Protein AF-A0A9P6Y2Z0-F1 (afdb_monomer_lite)

pLDDT: mean 91.96, std 9.75, range [43.62, 97.44]

Foldseek 3Di:
DLVVVCVVCQVVQCQLDPGHQDPVLSSQLVPDDPDDDDDDDPPNCPLSSVLSNLVSCVVVVVDDQVRDEAEDADDVRQVVSQVSSVVSCVSSVNPDHGGYDYDNPDDD

Structure (mmCIF, N/CA/C/O backbone):
data_AF-A0A9P6Y2Z0-F1
#
_entry.id   AF-A0A9P6Y2Z0-F1
#
loop_
_atom_site.group_PDB
_atom_site.id
_atom_site.type_symbol
_atom_site.label_atom_id
_atom_site.label_alt_id
_atom_site.label_comp_id
_atom_site.label_asym_id
_atom_site.label_entity_id
_atom_site.label_seq_id
_atom_site.pdbx_PDB_ins_code
_atom_site.Cartn_x
_atom_site.Cartn_y
_atom_site.Cartn_z
_atom_site.occupancy
_atom_site.B_iso_or_equiv
_atom_site.auth_seq_id
_atom_site.auth_comp_id
_atom_site.auth_asym_id
_atom_site.auth_atom_id
_atom_site.pdbx_PDB_model_num
ATOM 1 N N . MET A 1 1 ? -17.471 12.824 5.901 1.00 59.97 1 MET A N 1
ATOM 2 C CA . MET A 1 1 ? -17.408 11.426 5.408 1.00 59.97 1 MET A CA 1
ATOM 3 C C . MET A 1 1 ? -16.013 10.824 5.551 1.00 59.97 1 MET A C 1
ATOM 5 O O . MET A 1 1 ? -15.910 9.819 6.237 1.00 59.97 1 MET A O 1
ATOM 9 N N . ALA A 1 2 ? -14.948 11.450 5.026 1.00 71.75 2 ALA A N 1
ATOM 10 C CA . ALA A 1 2 ? -13.577 10.916 5.118 1.00 71.75 2 ALA A CA 1
ATOM 11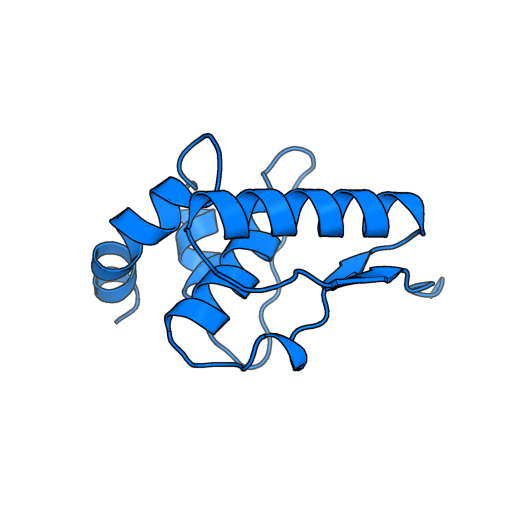 C C . ALA A 1 2 ? -13.099 10.620 6.557 1.00 71.75 2 ALA A C 1
ATOM 13 O O . ALA A 1 2 ? -12.517 9.572 6.804 1.00 71.75 2 ALA A O 1
ATOM 14 N N . THR A 1 3 ? -13.412 11.482 7.532 1.00 81.88 3 THR A N 1
ATOM 15 C CA . THR A 1 3 ? -13.008 11.286 8.939 1.00 81.88 3 THR A CA 1
ATOM 16 C C . THR A 1 3 ? -13.598 10.026 9.572 1.00 81.88 3 THR A C 1
ATOM 18 O O . THR A 1 3 ? -12.927 9.365 10.354 1.00 81.88 3 THR A O 1
ATOM 21 N N . ARG A 1 4 ? -14.839 9.659 9.220 1.00 91.31 4 ARG A N 1
ATOM 22 C CA . ARG A 1 4 ? -15.466 8.429 9.728 1.00 91.31 4 ARG A CA 1
ATOM 23 C C . ARG A 1 4 ? -14.800 7.197 9.123 1.00 91.31 4 ARG A C 1
ATOM 25 O O . ARG A 1 4 ? -14.536 6.245 9.845 1.00 91.31 4 ARG A O 1
ATOM 32 N N . GLU A 1 5 ? -14.500 7.242 7.827 1.00 93.62 5 GLU A N 1
ATOM 33 C CA . GLU A 1 5 ? -13.834 6.130 7.148 1.00 93.62 5 GLU A CA 1
ATOM 34 C C . GLU A 1 5 ? -12.417 5.898 7.680 1.00 93.62 5 GLU A C 1
ATOM 36 O O . GLU A 1 5 ? -12.029 4.754 7.869 1.00 93.62 5 GLU A O 1
ATOM 41 N N . LEU A 1 6 ? -11.674 6.960 8.021 1.00 93.81 6 LEU A N 1
ATOM 42 C CA . LEU A 1 6 ? -10.358 6.820 8.660 1.00 93.81 6 LEU A CA 1
ATOM 43 C C . LEU A 1 6 ? -10.424 6.008 9.955 1.00 93.81 6 LEU A C 1
ATOM 45 O O . LEU A 1 6 ? -9.555 5.177 10.195 1.00 93.81 6 LEU A O 1
ATOM 49 N N . VAL A 1 7 ? -11.452 6.237 10.777 1.00 94.75 7 VAL A N 1
ATOM 50 C CA . VAL A 1 7 ? -11.641 5.493 12.028 1.00 94.75 7 VAL A CA 1
ATOM 51 C C . VAL A 1 7 ? -11.993 4.034 11.735 1.00 94.75 7 VAL A C 1
ATOM 53 O O . VAL A 1 7 ? -11.400 3.139 12.325 1.00 94.75 7 VAL A O 1
ATOM 56 N N . LEU A 1 8 ? -12.906 3.785 10.791 1.00 94.75 8 LEU A N 1
ATOM 57 C CA . LEU A 1 8 ? -13.330 2.429 10.417 1.00 94.75 8 LEU A CA 1
ATOM 58 C C . LEU A 1 8 ? -12.220 1.610 9.748 1.00 94.75 8 LEU A C 1
ATOM 60 O O . LEU A 1 8 ? -12.196 0.388 9.866 1.00 94.75 8 LEU A O 1
ATOM 64 N N . ALA A 1 9 ? -11.323 2.264 9.015 1.00 95.62 9 ALA A N 1
ATOM 65 C CA . ALA A 1 9 ? -10.212 1.621 8.329 1.00 95.62 9 ALA A CA 1
ATOM 66 C C . ALA A 1 9 ? -8.953 1.507 9.204 1.00 95.62 9 ALA A C 1
ATOM 68 O O . ALA A 1 9 ? -8.000 0.852 8.792 1.00 95.62 9 ALA A O 1
ATOM 69 N N . LYS A 1 10 ? -8.918 2.126 10.393 1.00 95.00 10 LYS A N 1
ATOM 70 C CA . LYS A 1 10 ? -7.693 2.287 11.190 1.00 95.00 10 LYS A CA 1
ATOM 71 C C . LYS A 1 10 ? -6.983 0.960 11.469 1.00 95.00 10 LYS A C 1
ATOM 73 O O . LYS A 1 10 ? -5.816 0.813 11.123 1.00 95.00 10 LYS A O 1
ATOM 78 N N . ASP A 1 11 ? -7.699 -0.019 12.016 1.00 95.31 11 ASP A N 1
ATOM 79 C CA . ASP A 1 11 ? -7.123 -1.320 12.387 1.00 95.31 11 ASP A CA 1
ATOM 80 C C . ASP A 1 11 ? -6.605 -2.104 11.175 1.00 95.31 11 ASP A C 1
ATOM 82 O O . ASP A 1 11 ? -5.665 -2.896 11.273 1.00 95.31 11 ASP A O 1
ATOM 86 N N . PHE A 1 12 ? -7.217 -1.902 10.008 1.00 96.69 12 PHE A N 1
ATOM 87 C CA . PHE A 1 12 ? -6.726 -2.454 8.751 1.00 96.69 12 PHE A CA 1
ATOM 88 C C . PHE A 1 12 ? -5.437 -1.742 8.320 1.00 96.69 12 PHE A C 1
ATOM 90 O O . PHE A 1 12 ? -4.414 -2.389 8.099 1.00 96.69 12 PHE A O 1
ATOM 97 N N . LEU A 1 13 ? -5.464 -0.407 8.256 1.00 96.50 13 LEU A N 1
ATOM 98 C CA . LEU A 1 13 ? -4.354 0.417 7.774 1.00 96.50 13 LEU A CA 1
ATOM 99 C C . LEU A 1 13 ? -3.098 0.299 8.647 1.00 96.50 13 LEU A C 1
ATOM 101 O O . LEU A 1 13 ? -1.988 0.292 8.113 1.00 96.50 13 LEU A O 1
ATOM 105 N N . ASP A 1 14 ? -3.261 0.129 9.958 1.00 95.94 14 ASP A N 1
ATOM 106 C CA . ASP A 1 14 ? -2.154 -0.050 10.903 1.00 95.94 14 ASP A CA 1
ATOM 107 C C . ASP A 1 14 ? -1.392 -1.369 10.698 1.00 95.94 14 ASP A C 1
ATOM 109 O O . ASP A 1 14 ? -0.244 -1.485 11.129 1.00 95.94 14 ASP A O 1
ATOM 113 N N . ARG A 1 15 ? -2.001 -2.358 10.027 1.00 96.50 15 ARG A N 1
ATOM 114 C CA . ARG A 1 15 ? -1.425 -3.697 9.805 1.00 96.50 15 ARG A CA 1
ATOM 115 C C . ARG A 1 15 ? -0.817 -3.901 8.418 1.00 96.50 15 ARG A C 1
ATOM 117 O O . ARG A 1 15 ? -0.144 -4.907 8.195 1.00 96.50 15 ARG A O 1
ATOM 124 N N . VAL A 1 16 ? -1.016 -2.963 7.488 1.00 96.06 16 VAL A N 1
ATOM 125 C CA . VAL A 1 16 ? -0.513 -3.082 6.105 1.00 96.06 16 VAL A CA 1
ATOM 126 C C . VAL A 1 16 ? 1.019 -3.166 6.070 1.00 96.06 16 VAL A C 1
ATOM 128 O O . VAL A 1 16 ? 1.608 -3.890 5.263 1.00 96.06 16 VAL A O 1
ATOM 131 N N . GLU A 1 17 ? 1.686 -2.416 6.943 1.00 95.19 17 GLU A N 1
ATOM 132 C CA . GLU A 1 17 ? 3.141 -2.301 7.010 1.00 95.19 17 GLU A CA 1
ATOM 133 C C . GLU A 1 17 ? 3.665 -2.588 8.420 1.00 95.19 17 GLU A C 1
ATOM 135 O O . GLU A 1 17 ? 2.906 -2.734 9.370 1.00 95.19 17 GLU A O 1
ATOM 140 N N . SER A 1 18 ? 4.990 -2.686 8.577 1.00 92.81 18 SER A N 1
ATOM 141 C CA . SER A 1 18 ? 5.605 -2.945 9.890 1.00 92.81 18 SER A CA 1
ATOM 142 C C . SER A 1 18 ? 5.471 -1.772 10.860 1.00 92.81 18 SER A C 1
ATOM 144 O O . SER A 1 18 ? 5.738 -1.923 12.050 1.00 92.81 18 SER A O 1
ATOM 146 N N . ARG A 1 19 ? 5.117 -0.595 10.344 1.00 92.81 19 ARG A N 1
ATOM 147 C CA . ARG A 1 19 ? 4.797 0.603 11.112 1.00 92.81 19 ARG A CA 1
ATOM 148 C C . ARG A 1 19 ? 3.472 1.159 10.591 1.00 92.81 19 ARG A C 1
ATOM 150 O O . ARG A 1 19 ? 3.270 1.107 9.374 1.00 92.81 19 ARG A O 1
ATOM 157 N N . PRO A 1 20 ? 2.629 1.722 11.471 1.00 94.38 20 PRO A N 1
ATOM 158 C CA . PRO A 1 20 ? 1.395 2.376 11.064 1.00 94.38 20 PRO A CA 1
ATOM 159 C C . PRO A 1 20 ? 1.628 3.456 10.005 1.00 94.38 20 PRO A C 1
ATOM 161 O O . PRO A 1 20 ? 2.661 4.135 10.007 1.00 94.38 20 PRO A O 1
ATOM 164 N N . LEU A 1 21 ? 0.653 3.619 9.111 1.00 95.94 21 LEU A N 1
ATOM 165 C CA . LEU A 1 21 ? 0.642 4.717 8.150 1.00 95.94 21 LEU A CA 1
ATOM 166 C C . LEU A 1 21 ? 0.450 6.053 8.875 1.00 95.94 21 LEU A C 1
ATOM 168 O O . LEU A 1 21 ? -0.271 6.132 9.870 1.00 95.94 21 LEU A O 1
ATOM 172 N N . THR A 1 22 ? 1.053 7.124 8.355 1.00 95.56 22 THR A N 1
ATOM 173 C CA . THR A 1 22 ? 0.709 8.473 8.828 1.00 95.56 22 THR A CA 1
ATOM 174 C C . THR A 1 22 ? -0.723 8.812 8.429 1.00 95.56 22 THR A C 1
ATOM 176 O O . THR A 1 22 ? -1.287 8.219 7.503 1.00 95.56 22 THR A O 1
ATOM 179 N N . GLU A 1 23 ? -1.320 9.809 9.077 1.00 94.50 23 GLU A N 1
ATOM 180 C CA . GLU A 1 23 ? -2.678 10.209 8.724 1.00 94.50 23 GLU A CA 1
ATOM 181 C C . GLU A 1 23 ? -2.797 10.698 7.272 1.00 94.50 23 GLU A C 1
ATOM 183 O O . GLU A 1 23 ? -3.810 10.450 6.623 1.00 94.50 23 GLU A O 1
ATOM 188 N N . GLU A 1 24 ? -1.781 11.373 6.724 1.00 94.31 24 GLU A N 1
ATOM 189 C CA . GLU A 1 24 ? -1.758 11.793 5.318 1.00 94.31 24 GLU A CA 1
ATOM 190 C C . GLU A 1 24 ? -1.763 10.594 4.373 1.00 94.31 24 GLU A C 1
ATOM 192 O O . GLU A 1 24 ? -2.488 10.595 3.375 1.00 94.31 24 GLU A O 1
ATOM 197 N N . GLN A 1 25 ? -0.979 9.562 4.691 1.00 96.19 25 GLN A N 1
ATOM 198 C CA . GLN A 1 25 ? -0.947 8.325 3.918 1.00 96.19 25 GLN A CA 1
ATOM 199 C C . GLN A 1 25 ? -2.299 7.609 4.005 1.00 96.19 25 GLN A C 1
ATOM 201 O O . GLN A 1 25 ? -2.848 7.232 2.973 1.00 96.19 25 GLN A O 1
ATOM 206 N N . ALA A 1 26 ? -2.881 7.498 5.203 1.00 96.50 26 ALA A N 1
ATOM 207 C CA . ALA A 1 26 ? -4.205 6.916 5.408 1.00 96.50 26 ALA A CA 1
ATOM 208 C C . ALA A 1 26 ? -5.292 7.678 4.629 1.00 96.50 26 ALA A C 1
ATOM 210 O O . ALA A 1 26 ? -6.088 7.063 3.920 1.00 96.50 26 ALA A O 1
ATOM 211 N N . ARG A 1 27 ? -5.277 9.019 4.665 1.00 94.94 27 ARG A N 1
ATOM 212 C CA . ARG A 1 27 ? -6.175 9.875 3.869 1.00 94.94 27 ARG A CA 1
ATOM 213 C C . ARG A 1 27 ? -6.022 9.625 2.370 1.00 94.94 27 ARG A C 1
ATOM 215 O O . ARG A 1 27 ? -7.026 9.486 1.673 1.00 94.94 27 ARG A O 1
ATOM 222 N N . ALA A 1 28 ? -4.789 9.521 1.874 1.00 95.06 28 ALA A N 1
ATOM 223 C CA . ALA A 1 28 ? -4.531 9.192 0.473 1.00 95.06 28 ALA A CA 1
ATOM 224 C C . ALA A 1 28 ? -5.053 7.790 0.100 1.00 95.06 28 ALA A C 1
ATOM 226 O O . ALA A 1 28 ? -5.570 7.592 -1.005 1.00 95.06 28 ALA A O 1
ATOM 227 N N . VAL A 1 29 ? -4.973 6.826 1.023 1.00 96.06 29 VAL A N 1
ATOM 228 C CA . VAL A 1 29 ? -5.485 5.460 0.841 1.00 96.06 29 VAL A CA 1
ATOM 229 C C . VAL A 1 29 ? -7.011 5.435 0.767 1.00 96.06 29 VAL A C 1
ATOM 231 O O . VAL A 1 29 ? -7.558 4.906 -0.199 1.00 96.06 29 VAL A O 1
ATOM 234 N N . ILE A 1 30 ? -7.716 6.079 1.694 1.00 95.12 30 ILE A N 1
ATOM 235 C CA . ILE A 1 30 ? -9.187 6.026 1.715 1.00 95.12 30 ILE A CA 1
ATOM 236 C C . ILE A 1 30 ? -9.859 6.924 0.661 1.00 95.12 30 ILE A C 1
ATOM 238 O O . ILE A 1 30 ? -11.036 6.746 0.360 1.00 95.12 30 ILE A O 1
ATOM 242 N N . CYS A 1 31 ? -9.134 7.886 0.077 1.00 91.94 31 CYS A N 1
ATOM 243 C CA . CYS A 1 31 ? -9.666 8.799 -0.942 1.00 91.94 31 CYS A CA 1
ATOM 244 C C . CYS A 1 31 ? -9.902 8.083 -2.283 1.00 91.94 31 CYS A C 1
ATOM 246 O O . CYS A 1 31 ? -8.989 7.982 -3.096 1.00 91.94 31 CYS A O 1
ATOM 248 N N . PHE A 1 32 ? -11.091 7.540 -2.524 1.00 83.38 32 PHE A N 1
ATOM 249 C CA . PHE A 1 32 ? -11.366 6.675 -3.678 1.00 83.38 32 PHE A CA 1
ATOM 250 C C . PHE A 1 32 ? -12.055 7.412 -4.843 1.00 83.38 32 PHE A C 1
ATOM 252 O O . PHE A 1 32 ? -13.153 7.058 -5.257 1.00 83.38 32 PHE A O 1
ATOM 259 N N . ASP A 1 33 ? -11.410 8.463 -5.357 1.00 85.44 33 ASP A N 1
ATOM 260 C CA . ASP A 1 33 ? -11.832 9.151 -6.588 1.00 85.44 33 ASP A CA 1
ATOM 261 C C . ASP A 1 33 ? -11.252 8.451 -7.836 1.00 85.44 33 ASP A C 1
ATOM 263 O O . ASP A 1 33 ? -10.249 7.735 -7.758 1.00 85.44 33 ASP A O 1
ATOM 267 N N . ASN A 1 34 ? -11.840 8.693 -9.007 1.00 84.56 34 ASN A N 1
ATOM 268 C CA . ASN A 1 34 ? -11.431 8.115 -10.290 1.00 84.56 34 ASN A CA 1
ATOM 269 C C . ASN A 1 34 ? -9.967 8.427 -10.644 1.00 84.56 34 ASN A C 1
ATOM 271 O O . ASN A 1 34 ? -9.324 7.674 -11.379 1.00 84.56 34 ASN A O 1
ATOM 275 N N . ARG A 1 35 ? -9.442 9.564 -10.168 1.00 89.00 35 ARG A N 1
ATOM 276 C CA . ARG A 1 35 ? -8.050 9.987 -10.365 1.00 89.00 35 ARG A CA 1
ATOM 277 C C . ARG A 1 35 ? -7.525 10.648 -9.099 1.00 89.00 35 ARG A C 1
ATOM 279 O O . ARG A 1 35 ? -8.023 11.688 -8.689 1.00 89.00 35 ARG A O 1
ATOM 286 N N . VAL A 1 36 ? -6.472 10.074 -8.525 1.00 90.38 36 VAL A N 1
ATOM 287 C CA . VAL A 1 36 ? -5.805 10.610 -7.332 1.00 90.38 36 VAL A CA 1
ATOM 288 C C . VAL A 1 36 ? -4.320 10.777 -7.623 1.00 90.38 36 VAL A C 1
ATOM 290 O O . VAL A 1 36 ? -3.650 9.824 -8.017 1.00 90.38 36 VAL A O 1
ATOM 293 N N . GLN A 1 37 ? -3.800 11.987 -7.410 1.00 92.62 37 GLN A N 1
ATOM 294 C CA . GLN A 1 37 ? -2.373 12.284 -7.494 1.00 92.62 37 GLN A CA 1
ATOM 295 C C . GLN A 1 37 ? -1.806 12.472 -6.088 1.00 92.62 37 GLN A C 1
ATOM 297 O O . GLN A 1 37 ? -2.244 13.343 -5.341 1.00 92.62 37 GLN A O 1
ATOM 302 N N . VAL A 1 38 ? -0.797 11.672 -5.744 1.00 91.75 38 VAL A N 1
ATOM 303 C CA . VAL A 1 38 ? -0.057 11.808 -4.486 1.00 91.75 38 VAL A CA 1
ATOM 304 C C . VAL A 1 38 ? 1.309 12.413 -4.789 1.00 91.75 38 VAL A C 1
ATOM 306 O O . VAL A 1 38 ? 2.135 11.795 -5.460 1.00 91.75 38 VAL A O 1
ATOM 309 N N . VAL A 1 39 ? 1.553 13.624 -4.289 1.00 93.06 39 VAL A N 1
ATOM 310 C CA . VAL A 1 39 ? 2.869 14.273 -4.356 1.00 93.06 39 VAL A CA 1
ATOM 311 C C . VAL A 1 39 ? 3.668 13.857 -3.129 1.00 93.06 39 VAL A C 1
ATOM 313 O O . VAL A 1 39 ? 3.217 14.030 -2.001 1.00 93.06 39 VAL A O 1
ATOM 316 N N . ALA A 1 40 ? 4.845 13.274 -3.342 1.00 90.81 40 ALA A N 1
ATOM 317 C CA . ALA A 1 40 ? 5.581 12.631 -2.264 1.00 90.81 40 ALA A CA 1
ATOM 318 C C . ALA A 1 40 ? 7.101 12.733 -2.439 1.00 90.81 40 ALA A C 1
ATOM 320 O O . ALA A 1 40 ? 7.678 12.241 -3.418 1.00 90.81 40 ALA A O 1
ATOM 321 N N . SER A 1 41 ? 7.756 13.319 -1.436 1.00 92.81 41 SER A N 1
ATOM 322 C CA . SER A 1 41 ? 9.212 13.450 -1.346 1.00 92.81 41 SER A CA 1
ATOM 323 C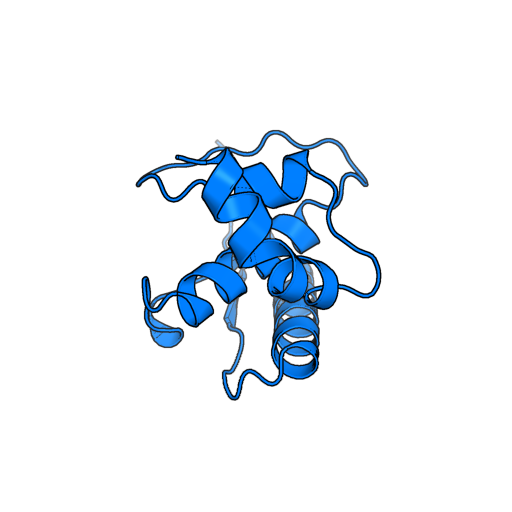 C . SER A 1 41 ? 9.912 12.094 -1.195 1.00 92.81 41 SER A C 1
ATOM 325 O O . SER A 1 41 ? 9.293 11.052 -0.951 1.00 92.81 41 SER A O 1
ATOM 327 N N . ALA A 1 42 ? 11.227 12.054 -1.417 1.00 91.31 42 ALA A N 1
ATOM 328 C CA . ALA A 1 42 ? 12.017 10.854 -1.144 1.00 91.31 42 ALA A CA 1
ATOM 329 C C . ALA A 1 42 ? 11.845 10.418 0.326 1.00 91.31 42 ALA A C 1
ATOM 331 O O . ALA A 1 42 ? 11.764 11.255 1.217 1.00 91.31 42 ALA A O 1
ATOM 332 N N . GLY A 1 43 ? 11.732 9.109 0.571 1.00 90.44 43 GLY A N 1
ATOM 333 C CA . GLY A 1 43 ? 11.578 8.561 1.925 1.00 90.44 43 GLY A CA 1
ATOM 334 C C . GLY A 1 43 ? 10.188 8.690 2.569 1.00 90.44 43 GLY A C 1
ATOM 335 O O . GLY A 1 43 ? 9.956 8.053 3.587 1.00 90.44 43 GLY A O 1
ATOM 336 N N . SER A 1 44 ? 9.224 9.405 1.976 1.00 91.75 44 SER A N 1
ATOM 337 C CA . SER A 1 44 ? 7.903 9.646 2.594 1.00 91.75 44 SER A CA 1
ATOM 338 C C . SER A 1 44 ? 6.919 8.461 2.56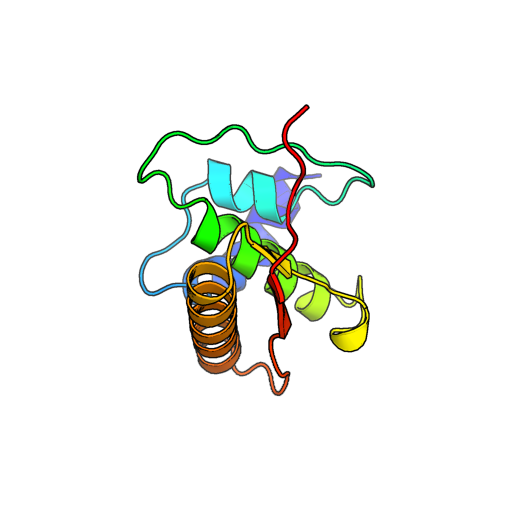9 1.00 91.75 44 SER A C 1
ATOM 340 O O . SER A 1 44 ? 5.737 8.626 2.861 1.00 91.75 44 SER A O 1
ATOM 342 N N . GLY A 1 45 ? 7.368 7.263 2.182 1.00 93.38 45 GLY A N 1
ATOM 343 C CA . GLY A 1 45 ? 6.524 6.063 2.162 1.00 93.38 45 GLY A CA 1
ATOM 344 C C . GLY A 1 45 ? 5.603 5.911 0.944 1.00 93.38 45 GLY A C 1
ATOM 345 O O . GLY A 1 45 ? 4.608 5.204 1.038 1.00 93.38 45 GLY A O 1
ATOM 346 N N . LYS A 1 46 ? 5.946 6.501 -0.214 1.00 95.06 46 LYS A N 1
ATOM 347 C CA . LYS A 1 46 ? 5.218 6.343 -1.499 1.00 95.06 46 LYS A CA 1
ATOM 348 C C . LYS A 1 46 ? 4.729 4.920 -1.768 1.00 95.06 46 LYS A C 1
ATOM 350 O O . LYS A 1 46 ? 3.559 4.700 -2.070 1.00 95.06 46 LYS A O 1
ATOM 355 N N . THR A 1 47 ? 5.647 3.965 -1.659 1.00 94.44 47 THR A N 1
ATOM 356 C CA . THR A 1 47 ? 5.371 2.557 -1.931 1.00 94.44 47 THR A CA 1
ATOM 357 C C . THR A 1 47 ? 4.387 1.979 -0.918 1.00 94.44 47 THR A C 1
ATOM 359 O O . THR A 1 47 ? 3.445 1.312 -1.330 1.00 94.44 47 THR A O 1
ATOM 362 N N . SER A 1 48 ? 4.540 2.294 0.376 1.00 95.56 48 SER A N 1
ATOM 363 C CA . SER A 1 48 ? 3.593 1.888 1.426 1.00 95.56 48 SER A CA 1
ATOM 364 C C . SER A 1 48 ? 2.182 2.382 1.124 1.00 95.56 48 SER A C 1
ATOM 366 O O . SER A 1 48 ? 1.237 1.603 1.159 1.00 95.56 48 SER A O 1
ATOM 368 N N . THR A 1 49 ? 2.042 3.662 0.766 1.00 96.38 49 THR A N 1
ATOM 369 C CA . THR A 1 49 ? 0.743 4.263 0.438 1.00 96.38 49 THR A CA 1
ATOM 370 C C . THR A 1 49 ? 0.097 3.581 -0.766 1.00 96.38 49 THR A C 1
ATOM 372 O O . THR A 1 49 ? -1.099 3.306 -0.748 1.00 96.38 49 THR A O 1
ATOM 375 N N . MET A 1 50 ? 0.872 3.274 -1.811 1.00 95.88 50 MET A N 1
ATOM 376 C CA . MET A 1 50 ? 0.356 2.615 -3.015 1.00 95.88 50 MET A CA 1
ATOM 377 C C . MET A 1 50 ? -0.071 1.163 -2.755 1.00 95.88 50 MET A C 1
ATOM 379 O O . MET A 1 50 ? -1.125 0.744 -3.226 1.00 95.88 50 MET A O 1
ATOM 383 N N . VAL A 1 51 ? 0.705 0.409 -1.972 1.00 96.88 51 VAL A N 1
ATOM 384 C CA . VAL A 1 51 ? 0.349 -0.963 -1.573 1.00 96.88 51 VAL A CA 1
ATOM 385 C C . VAL A 1 51 ? -0.895 -0.964 -0.686 1.00 96.88 51 VAL A C 1
ATOM 387 O O . VAL A 1 51 ? -1.827 -1.725 -0.938 1.00 96.88 51 VAL A O 1
ATOM 390 N N . ALA A 1 52 ? -0.956 -0.064 0.298 1.00 97.25 52 ALA A N 1
ATOM 391 C CA . ALA A 1 52 ? -2.122 0.107 1.157 1.00 97.25 52 ALA A CA 1
ATOM 392 C C . ALA A 1 52 ? -3.377 0.476 0.363 1.00 97.25 52 ALA A C 1
ATOM 394 O O . ALA A 1 52 ? -4.458 -0.015 0.670 1.00 97.25 52 ALA A O 1
ATOM 395 N N . LYS A 1 53 ? -3.238 1.287 -0.694 1.00 96.62 53 LYS A N 1
ATOM 396 C CA . LYS A 1 53 ? -4.336 1.631 -1.604 1.00 96.62 53 LYS A CA 1
ATOM 397 C C . LYS A 1 53 ? -4.919 0.402 -2.291 1.00 96.62 53 LYS A C 1
ATOM 399 O O . LYS A 1 53 ? -6.137 0.255 -2.324 1.00 96.62 53 LYS A O 1
ATOM 404 N N . ALA A 1 54 ? -4.056 -0.456 -2.831 1.00 96.62 54 ALA A N 1
ATOM 405 C CA . ALA A 1 54 ? -4.472 -1.690 -3.486 1.00 96.62 54 ALA A CA 1
ATOM 406 C C . ALA A 1 54 ? -5.134 -2.650 -2.489 1.00 96.62 54 ALA A C 1
ATOM 408 O O . ALA A 1 54 ? -6.230 -3.134 -2.748 1.00 96.62 54 ALA A O 1
ATOM 409 N N . ALA A 1 55 ? -4.512 -2.857 -1.325 1.00 97.19 55 ALA A N 1
ATOM 410 C CA . ALA A 1 55 ? -5.063 -3.703 -0.270 1.00 97.19 55 ALA A CA 1
ATOM 411 C C . ALA A 1 55 ? -6.442 -3.201 0.189 1.00 97.19 55 ALA A C 1
ATOM 413 O O . ALA A 1 55 ? -7.390 -3.971 0.261 1.00 97.19 55 ALA A O 1
ATOM 414 N N . TYR A 1 56 ? -6.577 -1.896 0.431 1.00 96.94 56 TYR A N 1
ATOM 415 C CA . TYR A 1 56 ? -7.833 -1.278 0.850 1.00 96.94 56 TYR A CA 1
ATOM 416 C C . TYR A 1 56 ? -8.935 -1.396 -0.215 1.00 96.94 56 TYR A C 1
ATOM 418 O O . TYR A 1 56 ? -10.086 -1.661 0.117 1.00 96.94 56 TYR A O 1
ATOM 426 N N . ALA A 1 57 ? -8.593 -1.238 -1.499 1.00 96.00 57 ALA A N 1
ATOM 427 C CA . ALA A 1 57 ? -9.542 -1.424 -2.598 1.00 96.00 57 ALA A CA 1
ATOM 428 C C . ALA A 1 57 ? -10.128 -2.844 -2.632 1.00 96.00 57 ALA A C 1
ATOM 430 O O . ALA A 1 57 ? -11.321 -3.006 -2.891 1.00 96.00 57 ALA A O 1
ATOM 431 N N . ILE A 1 58 ? -9.285 -3.844 -2.365 1.00 96.12 58 ILE A N 1
ATOM 432 C CA . ILE A 1 58 ? -9.676 -5.254 -2.306 1.00 96.12 58 ILE A CA 1
ATOM 433 C C . ILE A 1 58 ? -10.505 -5.520 -1.042 1.00 96.12 58 ILE A C 1
ATOM 435 O O . ILE A 1 58 ? -11.592 -6.075 -1.143 1.00 96.12 58 ILE A O 1
ATOM 439 N N . ASP A 1 59 ? -10.036 -5.076 0.131 1.00 95.81 59 ASP A N 1
ATOM 440 C CA . ASP A 1 59 ? -10.718 -5.264 1.425 1.00 95.81 59 ASP A CA 1
ATOM 441 C C . ASP A 1 59 ? -12.147 -4.709 1.416 1.00 95.81 59 ASP A C 1
ATOM 443 O O . ASP A 1 59 ? -13.081 -5.346 1.899 1.00 95.81 59 ASP A O 1
ATOM 447 N N . ARG A 1 60 ? -12.338 -3.535 0.804 1.00 95.06 60 ARG A N 1
ATOM 448 C CA . ARG A 1 60 ? -13.656 -2.904 0.672 1.00 95.06 60 ARG A CA 1
ATOM 449 C C . ARG A 1 60 ? -14.512 -3.470 -0.466 1.00 95.06 60 ARG A C 1
ATOM 451 O O . ARG A 1 60 ? -15.644 -3.021 -0.634 1.00 95.06 60 ARG A O 1
ATOM 458 N N . GLY A 1 61 ? -13.997 -4.411 -1.259 1.00 94.56 61 GLY A N 1
ATOM 459 C CA . GLY A 1 61 ? -14.702 -4.980 -2.411 1.00 94.56 61 GLY A CA 1
ATOM 460 C C . GLY A 1 61 ? -14.932 -3.983 -3.552 1.00 94.56 61 GLY A C 1
ATOM 461 O O . GLY A 1 61 ? -15.853 -4.149 -4.346 1.00 94.56 61 GLY A O 1
ATOM 462 N N . PHE A 1 62 ? -14.130 -2.916 -3.637 1.00 94.38 62 PHE A N 1
ATOM 463 C CA . PHE A 1 62 ? -14.262 -1.910 -4.695 1.00 94.38 62 PHE A CA 1
ATOM 464 C C . PHE A 1 62 ? -13.716 -2.407 -6.032 1.00 94.38 62 PHE A C 1
ATOM 466 O O . PHE A 1 62 ? -14.208 -2.015 -7.092 1.00 94.38 62 PHE A O 1
ATOM 473 N N . VAL A 1 63 ? -12.665 -3.230 -5.992 1.00 93.94 63 VAL A N 1
ATOM 474 C CA . VAL A 1 63 ? -11.979 -3.733 -7.182 1.00 93.94 63 VAL A CA 1
ATOM 475 C C . VAL A 1 63 ? -11.494 -5.157 -6.927 1.00 93.94 63 VAL A C 1
ATOM 477 O O . VAL A 1 63 ? -10.804 -5.403 -5.941 1.00 93.94 63 VAL A O 1
ATOM 480 N N . GLU A 1 64 ? -11.803 -6.068 -7.852 1.00 94.69 64 GLU A N 1
ATOM 481 C CA . GLU A 1 64 ? -11.240 -7.424 -7.849 1.00 94.69 64 GLU A CA 1
ATOM 482 C C . GLU A 1 64 ? -9.705 -7.38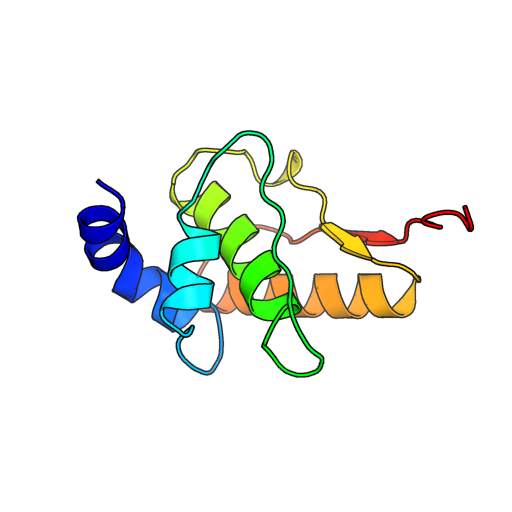0 -7.978 1.00 94.69 64 GLU A C 1
ATOM 484 O O . GLU A 1 64 ? -9.194 -6.605 -8.800 1.00 94.69 64 GLU A O 1
ATOM 489 N N . PRO A 1 65 ? -8.950 -8.207 -7.235 1.00 94.62 65 PRO A N 1
ATOM 490 C CA . PRO A 1 65 ? -7.486 -8.199 -7.252 1.00 94.62 65 PRO A CA 1
ATOM 491 C C . PRO A 1 65 ? -6.871 -8.272 -8.658 1.00 94.62 65 PRO A C 1
ATOM 493 O O . PRO A 1 65 ? -5.909 -7.564 -8.955 1.00 94.62 65 PRO A O 1
ATOM 496 N N . GLU A 1 66 ? -7.448 -9.068 -9.560 1.00 94.25 66 GLU A N 1
ATOM 497 C CA . GLU A 1 66 ? -6.963 -9.280 -10.932 1.00 94.25 66 GLU A CA 1
ATOM 498 C C . GLU A 1 66 ? -7.126 -8.038 -11.820 1.00 94.25 66 GLU A C 1
ATOM 500 O O . GLU A 1 66 ? -6.519 -7.944 -12.889 1.00 94.25 66 GLU A O 1
ATOM 505 N N . ARG A 1 67 ? -7.942 -7.071 -11.386 1.00 95.12 67 ARG A N 1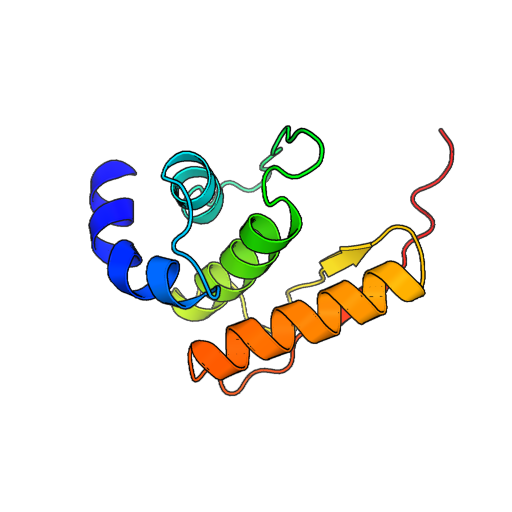
ATOM 506 C CA . ARG A 1 67 ? -8.170 -5.795 -12.075 1.00 95.12 67 ARG A CA 1
ATOM 507 C C . ARG A 1 67 ? -7.232 -4.688 -11.592 1.00 95.12 67 ARG A C 1
ATOM 509 O O . ARG A 1 67 ? -7.273 -3.588 -12.146 1.00 95.12 67 ARG A O 1
ATOM 516 N N . ILE A 1 68 ? -6.384 -4.952 -10.596 1.00 95.06 68 ILE A N 1
ATOM 517 C CA . ILE A 1 68 ? -5.394 -3.999 -10.088 1.00 95.06 68 ILE A CA 1
ATOM 518 C C . ILE A 1 68 ? -4.045 -4.251 -10.764 1.00 95.06 68 ILE A C 1
ATOM 520 O O . ILE A 1 68 ? -3.493 -5.346 -10.714 1.00 95.06 68 ILE A O 1
ATOM 524 N N . VAL A 1 69 ? -3.471 -3.201 -11.355 1.00 94.44 69 VAL A N 1
ATOM 525 C CA . VAL A 1 69 ? -2.108 -3.224 -11.894 1.00 94.44 69 VAL A CA 1
ATOM 526 C C . VAL A 1 69 ? -1.257 -2.166 -11.204 1.00 94.44 69 VAL A C 1
ATOM 528 O O . VAL A 1 69 ? -1.573 -0.977 -11.227 1.00 94.44 69 VAL A O 1
ATOM 531 N N . MET A 1 70 ? -0.150 -2.592 -10.601 1.00 95.62 70 MET A N 1
ATOM 532 C CA . MET A 1 70 ? 0.853 -1.686 -10.049 1.00 95.62 70 MET A CA 1
ATOM 533 C C . MET A 1 70 ? 1.995 -1.515 -11.048 1.00 95.62 70 MET A C 1
ATOM 535 O O . MET A 1 70 ? 2.539 -2.500 -11.549 1.00 95.62 70 MET A O 1
ATOM 539 N N . LEU A 1 71 ? 2.363 -0.271 -11.358 1.00 95.75 71 LEU A N 1
ATOM 540 C CA . LEU A 1 71 ? 3.395 0.031 -12.349 1.00 95.75 71 LEU A CA 1
ATOM 541 C C . LEU A 1 71 ? 4.642 0.626 -11.698 1.00 95.75 71 LEU A C 1
ATOM 543 O O . LEU A 1 71 ? 4.549 1.492 -10.832 1.00 95.75 71 LEU A O 1
ATOM 547 N N . ALA A 1 72 ? 5.810 0.193 -12.165 1.00 94.38 72 ALA A N 1
ATOM 548 C CA . ALA A 1 72 ? 7.105 0.744 -11.776 1.00 94.38 72 ALA A CA 1
ATOM 549 C C . ALA A 1 72 ? 7.960 1.081 -13.007 1.00 94.38 72 ALA A C 1
ATOM 551 O O . ALA A 1 72 ? 7.703 0.602 -14.112 1.00 94.38 72 ALA A O 1
ATOM 552 N N . PHE A 1 73 ? 8.993 1.904 -12.819 1.00 92.06 73 PHE A N 1
ATOM 553 C CA . PHE A 1 73 ? 9.805 2.428 -13.925 1.00 92.06 73 PHE A CA 1
ATOM 554 C C . PHE A 1 73 ? 10.674 1.363 -14.612 1.00 92.06 73 PHE A C 1
ATOM 556 O O . PHE A 1 73 ? 10.851 1.369 -15.829 1.00 92.06 73 PHE A O 1
ATOM 563 N N . ASN A 1 74 ? 11.227 0.431 -13.839 1.00 94.62 74 ASN A N 1
ATOM 564 C CA . ASN A 1 74 ? 12.106 -0.615 -14.347 1.00 94.62 74 ASN A CA 1
ATOM 565 C C . ASN A 1 74 ? 11.737 -1.985 -13.759 1.00 94.62 74 ASN A C 1
ATOM 567 O O . ASN A 1 74 ? 10.880 -2.097 -12.879 1.00 94.62 74 ASN A O 1
ATOM 571 N N . LYS A 1 75 ? 12.364 -3.037 -14.299 1.00 95.38 75 LYS A N 1
ATOM 572 C CA . LYS A 1 75 ? 12.114 -4.435 -13.918 1.00 95.38 75 LYS A CA 1
ATOM 573 C C . LYS A 1 75 ? 12.367 -4.691 -12.435 1.00 95.38 75 LYS A C 1
ATOM 575 O O . LYS A 1 75 ? 11.565 -5.373 -11.807 1.00 95.38 75 LYS A O 1
ATOM 580 N N . ASP A 1 76 ? 13.445 -4.146 -11.889 1.00 95.75 76 ASP A N 1
ATOM 581 C CA . ASP A 1 76 ? 13.845 -4.418 -10.508 1.00 95.75 76 ASP A CA 1
ATOM 582 C C . ASP A 1 76 ? 12.909 -3.723 -9.515 1.00 95.75 76 ASP A C 1
ATOM 584 O O . ASP A 1 76 ? 12.430 -4.357 -8.579 1.00 95.75 76 ASP A O 1
ATOM 588 N N . ALA A 1 77 ? 12.519 -2.478 -9.799 1.00 94.62 77 ALA A N 1
ATOM 589 C CA . ALA A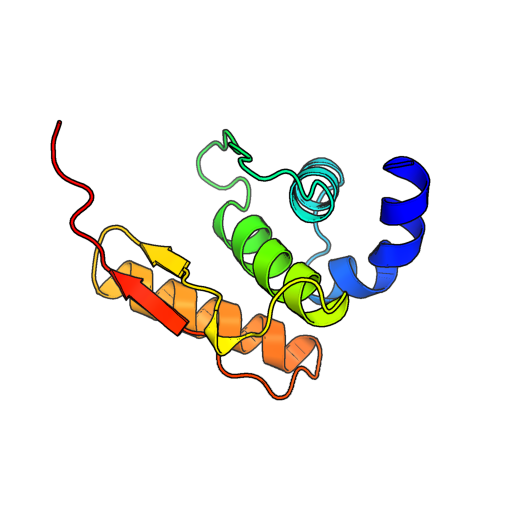 1 77 ? 11.517 -1.748 -9.030 1.00 94.62 77 ALA A CA 1
ATOM 590 C C . ALA A 1 77 ? 10.141 -2.432 -9.076 1.00 94.62 77 ALA A C 1
ATOM 592 O O . ALA A 1 77 ? 9.430 -2.445 -8.074 1.00 94.62 77 ALA A O 1
ATOM 593 N N . ALA A 1 78 ? 9.761 -3.027 -10.214 1.00 96.00 78 ALA A N 1
ATOM 594 C CA . ALA A 1 78 ? 8.527 -3.806 -10.304 1.00 96.00 78 ALA A CA 1
ATOM 595 C C . ALA A 1 78 ? 8.592 -5.061 -9.419 1.00 96.00 78 ALA A C 1
ATOM 597 O O . ALA A 1 78 ? 7.661 -5.311 -8.661 1.00 96.00 78 ALA A O 1
ATOM 598 N N . LYS A 1 79 ? 9.700 -5.813 -9.454 1.00 96.88 79 LYS A N 1
ATOM 599 C CA . LYS A 1 79 ? 9.889 -6.995 -8.594 1.00 96.88 79 LYS A CA 1
ATOM 600 C C . LYS A 1 79 ? 9.874 -6.636 -7.109 1.00 96.88 79 LYS A C 1
ATOM 602 O O . LYS A 1 79 ? 9.258 -7.342 -6.316 1.00 96.88 79 LYS A O 1
ATOM 607 N N . GLU A 1 80 ? 10.532 -5.544 -6.730 1.00 96.38 80 GLU A N 1
ATOM 608 C CA . GLU A 1 80 ? 10.534 -5.066 -5.346 1.00 96.38 80 GLU A CA 1
ATOM 609 C C . GLU A 1 80 ? 9.123 -4.676 -4.892 1.00 96.38 80 GLU A C 1
ATOM 611 O O . GLU A 1 80 ? 8.694 -5.062 -3.801 1.00 96.38 80 GLU A O 1
ATOM 616 N N . LEU A 1 81 ? 8.392 -3.950 -5.741 1.00 96.62 81 LEU A N 1
ATOM 617 C CA . LEU A 1 81 ? 7.015 -3.552 -5.484 1.00 96.62 81 LEU A CA 1
ATOM 618 C C . LEU A 1 81 ? 6.088 -4.763 -5.342 1.00 96.62 81 LEU A C 1
ATOM 620 O O . LEU A 1 81 ? 5.309 -4.807 -4.393 1.00 96.62 81 LEU A O 1
ATOM 624 N N . GLU A 1 82 ? 6.203 -5.755 -6.226 1.00 97.12 82 GLU A N 1
ATOM 625 C CA . GLU A 1 82 ? 5.435 -7.002 -6.143 1.00 97.12 82 GLU A CA 1
ATOM 626 C C . GLU A 1 82 ? 5.730 -7.751 -4.841 1.00 97.12 82 GLU A C 1
ATOM 628 O O . GLU A 1 82 ? 4.810 -8.083 -4.097 1.00 97.12 82 GLU A O 1
ATOM 633 N N . ALA A 1 83 ? 7.010 -7.942 -4.508 1.00 96.94 83 ALA A N 1
ATOM 634 C CA . ALA A 1 83 ? 7.410 -8.631 -3.285 1.00 96.94 83 ALA A CA 1
ATOM 635 C C . ALA A 1 83 ? 6.939 -7.888 -2.027 1.00 96.94 83 ALA A C 1
ATOM 637 O O . ALA A 1 83 ? 6.567 -8.507 -1.031 1.00 96.94 83 ALA A O 1
ATOM 638 N N . ARG A 1 84 ? 6.960 -6.551 -2.047 1.00 96.56 84 ARG A N 1
ATOM 639 C CA . ARG A 1 84 ? 6.468 -5.731 -0.939 1.00 96.56 84 ARG A CA 1
ATOM 640 C C . ARG A 1 84 ? 4.955 -5.814 -0.796 1.00 96.56 84 ARG A C 1
ATOM 642 O O . ARG A 1 84 ? 4.484 -6.012 0.318 1.00 96.56 84 ARG A O 1
ATOM 649 N N . ALA A 1 85 ? 4.225 -5.703 -1.900 1.00 97.12 85 ALA A N 1
ATOM 650 C CA . ALA A 1 85 ? 2.779 -5.847 -1.910 1.00 97.12 85 ALA A CA 1
ATOM 651 C C . ALA A 1 85 ? 2.350 -7.227 -1.405 1.00 97.12 85 ALA A C 1
ATOM 653 O O . ALA A 1 85 ? 1.473 -7.303 -0.550 1.00 97.12 85 ALA A O 1
ATOM 654 N N . GLN A 1 86 ? 3.035 -8.291 -1.838 1.00 97.44 86 GLN A N 1
ATOM 655 C CA . GLN A 1 86 ? 2.763 -9.640 -1.350 1.00 97.44 86 GLN A CA 1
ATOM 656 C C . GLN A 1 86 ? 2.962 -9.742 0.165 1.00 97.44 86 GLN A C 1
ATOM 658 O O . GLN A 1 86 ? 2.064 -10.195 0.860 1.00 97.44 86 GLN A O 1
ATOM 663 N N . ARG A 1 87 ? 4.070 -9.216 0.709 1.00 97.19 87 ARG A N 1
ATOM 664 C CA . ARG A 1 87 ? 4.289 -9.199 2.169 1.00 97.19 87 ARG A CA 1
ATOM 665 C C . ARG A 1 87 ? 3.191 -8.454 2.930 1.00 97.19 87 ARG A C 1
ATOM 667 O O . ARG A 1 87 ? 2.841 -8.862 4.034 1.00 97.19 87 ARG A O 1
ATOM 674 N N . SER A 1 88 ? 2.684 -7.349 2.388 1.00 97.19 88 SER A N 1
ATOM 675 C CA . SER A 1 88 ? 1.562 -6.625 2.995 1.00 97.19 88 SER A CA 1
ATOM 676 C C . SER A 1 88 ? 0.269 -7.432 2.937 1.00 97.19 88 SER A C 1
ATOM 678 O O . SER A 1 88 ? -0.450 -7.476 3.928 1.00 97.19 88 SER A O 1
ATOM 680 N N . PHE A 1 89 ? -0.009 -8.105 1.821 1.00 96.62 89 PHE A N 1
ATOM 681 C CA . PHE A 1 89 ? -1.184 -8.966 1.684 1.00 96.62 89 PHE A CA 1
ATOM 682 C C . PHE A 1 89 ? -1.116 -10.138 2.670 1.00 96.62 89 PHE A C 1
ATOM 684 O O . PHE A 1 89 ? -2.078 -10.373 3.396 1.00 96.62 89 PHE A O 1
ATOM 691 N N . ASP A 1 90 ? 0.047 -10.780 2.799 1.00 96.88 90 ASP A N 1
ATOM 692 C CA . ASP A 1 90 ? 0.271 -11.870 3.752 1.00 96.88 90 ASP A CA 1
ATOM 693 C C . ASP A 1 90 ? 0.060 -11.402 5.205 1.00 96.88 90 ASP A C 1
ATOM 695 O O . ASP A 1 90 ? -0.611 -12.074 5.987 1.00 96.88 90 ASP A O 1
ATOM 699 N N . ARG A 1 91 ? 0.572 -10.214 5.571 1.00 95.94 91 ARG A N 1
ATOM 700 C CA . ARG A 1 91 ? 0.358 -9.609 6.904 1.00 95.94 91 ARG A CA 1
ATOM 701 C C . ARG A 1 91 ? -1.109 -9.341 7.215 1.00 95.94 91 ARG A C 1
ATOM 703 O O . ARG A 1 91 ? -1.518 -9.439 8.369 1.00 95.94 91 ARG A O 1
ATOM 710 N N . LEU A 1 92 ? -1.878 -8.978 6.197 1.00 96.56 92 LEU A N 1
ATOM 711 C CA . LEU A 1 92 ? -3.309 -8.720 6.303 1.00 96.56 92 LEU A CA 1
ATOM 712 C C . LEU A 1 92 ? -4.140 -10.012 6.243 1.00 96.56 92 LEU A C 1
ATOM 714 O O . LEU A 1 92 ? -5.354 -9.951 6.418 1.00 96.56 92 LEU A O 1
ATOM 718 N N . GLY A 1 93 ? -3.515 -11.172 6.004 1.00 96.06 93 GLY A N 1
ATOM 719 C CA . GLY A 1 93 ? -4.219 -12.440 5.804 1.00 96.06 93 GLY A CA 1
ATOM 720 C C . GLY A 1 93 ? -5.005 -12.490 4.491 1.00 96.06 93 GLY A C 1
ATOM 721 O O . GLY A 1 93 ? -5.960 -13.254 4.370 1.00 96.06 93 GLY A O 1
ATOM 722 N N . MET A 1 94 ? -4.631 -11.667 3.511 1.00 94.50 94 MET A N 1
ATOM 723 C CA . MET A 1 94 ? -5.276 -11.615 2.204 1.00 94.50 94 MET A CA 1
ATOM 724 C C . MET A 1 94 ? -4.762 -12.778 1.354 1.00 94.50 94 MET A C 1
ATOM 726 O O . MET A 1 94 ? -3.589 -12.817 0.993 1.00 94.50 94 MET A O 1
ATOM 730 N N . GLY A 1 95 ? -5.637 -13.717 0.993 1.00 93.06 95 GLY A N 1
ATOM 731 C CA . GLY A 1 95 ? -5.316 -14.870 0.138 1.00 93.06 95 GLY A CA 1
ATOM 732 C C . GLY A 1 95 ? -5.103 -14.521 -1.342 1.00 93.06 95 GLY A C 1
ATOM 733 O O . GLY A 1 95 ? -5.431 -15.321 -2.214 1.00 93.06 95 GLY A O 1
ATOM 734 N N . HIS A 1 96 ? -4.609 -13.317 -1.637 1.00 93.50 96 HIS A N 1
ATOM 735 C CA . HIS A 1 96 ? -4.479 -12.777 -2.986 1.00 93.50 96 HIS A CA 1
ATOM 736 C C . HIS A 1 96 ? -3.016 -12.627 -3.383 1.00 93.50 96 HIS A C 1
ATOM 738 O O . HIS A 1 96 ? -2.137 -12.370 -2.557 1.00 93.50 96 HIS A O 1
ATOM 744 N N . ARG A 1 97 ? -2.758 -12.750 -4.687 1.00 92.62 97 ARG A N 1
ATOM 745 C CA . ARG A 1 97 ? -1.427 -12.548 -5.245 1.00 92.62 97 ARG A CA 1
ATOM 746 C C . ARG A 1 97 ? -1.279 -11.122 -5.758 1.00 92.62 97 ARG A C 1
ATOM 748 O O . ARG A 1 97 ? -2.053 -10.681 -6.606 1.00 92.62 97 ARG A O 1
ATOM 755 N N . ALA A 1 98 ? -0.258 -10.422 -5.281 1.00 92.75 98 ALA A N 1
ATOM 756 C CA . ALA A 1 98 ? 0.097 -9.117 -5.811 1.00 92.75 98 ALA A CA 1
ATOM 757 C C . ALA A 1 98 ? 0.697 -9.236 -7.221 1.00 92.75 98 ALA A C 1
ATOM 759 O O . ALA A 1 98 ? 1.391 -10.203 -7.537 1.00 92.75 98 ALA A O 1
ATOM 760 N N . GLN A 1 99 ? 0.446 -8.232 -8.063 1.00 93.88 99 GLN A N 1
ATOM 761 C CA . GLN A 1 99 ? 1.008 -8.151 -9.410 1.00 93.88 99 GLN A CA 1
ATOM 762 C C . GLN A 1 99 ? 1.584 -6.759 -9.653 1.00 93.88 99 GLN A C 1
ATOM 764 O O . GLN A 1 99 ? 0.870 -5.756 -9.541 1.00 93.88 99 GLN A O 1
ATOM 769 N N . ALA A 1 100 ? 2.859 -6.688 -10.035 1.00 95.25 100 ALA A N 1
ATOM 770 C CA . ALA A 1 100 ? 3.468 -5.451 -10.507 1.00 95.25 100 ALA A CA 1
ATOM 771 C C . ALA A 1 100 ? 4.119 -5.637 -11.879 1.00 95.25 100 ALA A C 1
ATOM 773 O O . ALA A 1 100 ? 4.690 -6.676 -12.204 1.00 95.25 100 ALA A O 1
ATOM 774 N N . ARG A 1 101 ? 4.050 -4.601 -12.715 1.00 94.88 101 ARG A N 1
ATOM 775 C CA . ARG A 1 101 ? 4.657 -4.594 -14.049 1.00 94.88 101 ARG A CA 1
ATOM 776 C C . ARG A 1 101 ? 5.573 -3.397 -14.192 1.00 94.88 101 ARG A C 1
ATOM 778 O O . ARG A 1 101 ? 5.280 -2.304 -13.717 1.00 94.88 101 ARG A O 1
ATOM 785 N N . HIS A 1 102 ? 6.685 -3.586 -14.886 1.00 91.12 102 HIS A N 1
ATOM 786 C CA . HIS A 1 102 ? 7.474 -2.442 -15.306 1.00 91.12 102 HIS A CA 1
ATOM 787 C C . HIS A 1 102 ? 6.831 -1.818 -16.545 1.00 91.12 102 HIS A C 1
ATOM 789 O O . HIS A 1 102 ? 6.396 -2.520 -17.458 1.00 91.12 102 HIS A O 1
ATOM 795 N N . SER A 1 103 ? 6.822 -0.498 -16.609 1.00 85.44 103 SER A N 1
ATOM 796 C CA . SER A 1 103 ? 6.475 0.242 -17.811 1.00 85.44 103 SER A CA 1
ATOM 797 C C . SER A 1 103 ? 7.610 1.205 -18.099 1.00 85.44 103 SER A C 1
ATOM 799 O O . SER A 1 103 ? 8.054 1.915 -17.197 1.00 85.44 103 SER A O 1
ATOM 801 N N . ARG A 1 104 ? 8.075 1.251 -19.355 1.00 73.31 104 ARG A N 1
ATOM 802 C CA . ARG A 1 104 ? 8.887 2.382 -19.812 1.00 73.31 104 ARG A CA 1
ATOM 803 C C . ARG A 1 104 ? 7.942 3.579 -19.866 1.00 73.31 104 ARG A C 1
ATOM 805 O O . ARG A 1 104 ? 7.376 3.867 -20.915 1.00 73.31 104 ARG A O 1
ATOM 812 N N . MET A 1 105 ? 7.705 4.215 -18.719 1.00 60.47 105 MET A N 1
ATOM 813 C CA . MET A 1 105 ? 7.049 5.515 -18.674 1.00 60.47 105 MET A CA 1
ATOM 814 C C . MET A 1 105 ? 7.971 6.457 -19.436 1.00 60.47 105 MET A C 1
ATOM 816 O O . MET A 1 105 ? 9.061 6.782 -18.971 1.00 60.47 105 MET A O 1
ATOM 820 N N . GLY A 1 106 ? 7.586 6.714 -20.685 1.00 51.09 106 GLY A N 1
ATOM 821 C CA . GLY A 1 106 ? 8.435 7.334 -21.681 1.00 51.09 106 GLY A CA 1
ATOM 822 C C . GLY A 1 106 ? 8.973 8.669 -21.201 1.00 51.09 106 GLY A C 1
ATOM 823 O O . GLY A 1 106 ? 8.254 9.445 -20.574 1.00 51.09 106 GLY A O 1
ATOM 824 N N . HIS A 1 107 ? 10.230 8.915 -21.562 1.00 46.56 107 HIS A N 1
ATOM 825 C CA . HIS A 1 107 ? 10.746 10.254 -21.783 1.00 46.56 107 HIS A CA 1
ATOM 826 C C . HIS A 1 107 ? 9.716 11.024 -22.623 1.00 46.56 107 HIS A C 1
ATOM 828 O O . HIS A 1 107 ? 9.548 10.753 -23.813 1.00 46.56 107 HIS A O 1
ATOM 834 N N . ARG A 1 108 ? 8.970 11.911 -21.978 1.00 43.62 108 ARG A N 1
ATOM 835 C CA . ARG A 1 108 ? 8.455 13.116 -22.612 1.00 43.62 108 ARG A CA 1
ATOM 836 C C . ARG A 1 108 ? 9.213 14.272 -21.998 1.00 43.62 108 ARG A C 1
ATOM 838 O O . ARG A 1 108 ? 9.391 14.229 -20.760 1.00 43.62 108 ARG A O 1
#

Sequence (108 aa):
MATRELVLAKDFLDRVESRPLTEEQARAVICFDNRVQVVASAGSGKTSTMVAKAAYAIDRGFVEPERIVMLAFNKDAAKELEARAQRSFDRLGMGHRAQARHSRMGHR

InterPro domains:
  IPR000212 UvrD-like helicase [PTHR11070] (19-87)
  IPR014016 UvrD-like helicase, ATP-binding domain [PF00580] (21-91)
  IPR027417 P-loop containing nucleoside triphosphate hydrolase [G3DSA:3.40.50.300] (14-105)
  IPR027417 P-loop containing nucleoside triphosphate hydrolase [SSF52540] (20-91)

Organism: NCBI:txid936053

Secondary structure (DSSP, 8-state):
-HHHHHHHHHHHHTTSSSSPPPHHHHHHHH---S-------TTS-HHHHHHHHHHHHHHTTSS-GGG--EEESSHHHHHHHHHHHHHHHHHTT------EEE------

Radius of gyration: 13.6 Å; chains: 1; bounding box: 31×29×35 Å

=== Feature glossary ===
The features interleaved in this record are:

— What the protein is —

Sequence gives the chain of amino acids in standard one-letter code (A=alanine, C=cysteine, …, Y=tyrosine), read N→C. It is the only feature that is directly encoded by the gene; all structural features are derived from the folded form of this sequence.

Database cross-references. InterPro integrates a dozen domain/family signature databases into unified entries with residue-range hits. GO terms attach function/process/location labels with evidence codes. CATH codes position the fold in a four-level structural taxonomy. Organism is the NCBI-taxonomy species name.

— Where its atoms are —

Atomic coordinates in PDBx/mmCIF format — the same representation the Protein Data Bank distributes. Each line of the _atom_site loop places one backbone atom in Cartesian space (units: ångströms, origin: arbitrary).

The six renders are orthographic views along the three Cartesian axes in both directions. Representation (cartoon, sticks, or surface) and color scheme (sequence-rainbow or by-chain) vary across proteins so the training set covers all the common visualization conventions.

— Local backbone conformation —

Eight-state secondary structure (DSSP): H is the canonical α-helix, G the tighter 3₁₀-helix, I the wider π-helix; E/B are β-structure, T and S are turns and bends, and '-' is everything else. DSSP derives these from the pattern of main-chain N–H···O=C hydrogen bonds, not from the sequence.

P-SEA three-state annotation labels each residue as helix, strand, or coil based purely on the geometry of the Cα trace. It serves as a fallback when the full backbone (and thus DSSP) is unavailable.

The φ/ψ torsion pair specifies the backbone conformation at each residue. φ rotates about the N–Cα bond, ψ about the Cα–C bond. Steric clashes forbid most of the (φ, ψ) plane — the allowed regions (α-helix basin, β-sheet basin, left-handed helix) are the Ramachandran-allowed regions.

— Global shape and packing —

The geometric summary reports three shape descriptors. Rg (radius of gyration) measures how spread out the Cα atoms are about their centre of mass; compact globular proteins have small Rg, elongated or unfolded ones large. Cα contacts (<8 Å, |i−j|>4) count long-range residue pairs in spatial proximity — high for tightly packed folds, near zero for rods or random coil. The bounding-box extents give the protein's footprint along x, y, z in Å.

Solvent-accessible surface area (SASA) is the area in Å² traced out by the centre of a 1.4 Å probe sphere (a water molecule) rolled over the protein's van der Waals surface (Shrake–Rupley / Lee–Richards construction). Buried residues have near-zero SASA; fully exposed residues can exceed 200 Å². The total SASA scales roughly with the number of surface residues.

The contact map is a binary N×N matrix image: pixel (i, j) is dark where Cα_i and Cα_j are within 8 Å and |i−j|>4. Because the |i−j|>4 filter removes local helical contacts, off-diagonal stripes parallel to the main diagonal indicate parallel β-sheets; stripes perpendicular to it indicate antiparallel β-sheets. The Ramachandran plot scatters every residue's (φ, ψ) pair against the sterically allowed regions. The PAE heatmap renders the predicted-aligned-error matrix.

— Structural neighborhood —

3Di is Foldseek's structural alphabet. Each residue is assigned one of twenty discrete states based on how its Cα sits relative to its spatial (not sequential) neighbors. Aligning 3Di strings finds structural homologs roughly as well as full 3D superposition, but orders of magnitude faster.

Nearest PDB neighbors are the top structural matches found by Foldseek when searching this structure against the entire Protein Data Bank. Each hit reports a TM-score (0 to 1; >0.5 almost always implies the same fold) and an E-value. These are *structural* homologs — they may share no detectable sequence similarity.

— Confidence and disorder —

For AlphaFold models, the B-factor field carries pLDDT — the model's own estimate of local accuracy on a 0–100 scale. Regions with pLDDT<50 should be treated as essentially unmodeled; they often correspond to intrinsically disordered segments.

Crystallographic B-factors measure how much each atom's electron density is smeared out, in Å². They rise in mobile loops and surface residues and fall in the buried interior. In AlphaFold models this column is repurposed to hold pLDDT instead.

Predicted aligned error is AlphaFold's pairwise confidence. Unlike pLDDT (per-residue), PAE is per-residue-pair and captures whether two parts of the structure are correctly placed relative to each other. Units are ångströms of expected positional error.